Protein AF-A0A8C3H769-F1 (afdb_monomer_lite)

Organism: Chrysemys picta bellii (NCBI:txid8478)

Radius of gyration: 14.97 Å; chains: 1; bounding box: 46×25×32 Å

pLDDT: mean 76.44, std 17.46, range [34.12, 94.94]

Secondary structure (DSSP, 8-state):
------TT-TT----HHHHTTBPTT-SSS-SEEEEEGGGTTEEEEE-TTS------------S--

Foldseek 3Di:
DDQFDALPHPPDCPPNVLNVQADPPPPGDADDWFFDVVRVRRIYHDHPPDDDDDDDDDDPDPDDD

InterPro domains:
  IPR001304 C-type lectin-like [PF00059] (20-58)
  IPR001304 C-type lectin-like [PS50041] (22-57)
  IPR016186 C-type lectin-like/link domain superfamily [G3DSA:3.10.100.10] (8-61)
  IPR016187 C-type lectin fold [SSF56436] (16-58)
  IPR018378 C-type lectin, conserved site [PS00615] (32-56)

Sequence (65 aa):
LSSGIGCGSPLRQITSLICRFWAPNVPNNYDCVHTEPSKRNLWNDNKCTRHFRWICKQAHGPAGL

Structure (mmCIF, N/CA/C/O backbone):
data_AF-A0A8C3H769-F1
#
_entry.id   AF-A0A8C3H769-F1
#
loop_
_atom_site.group_PDB
_atom_site.id
_atom_site.type_symbol
_atom_site.label_atom_id
_atom_site.label_alt_id
_atom_site.label_comp_id
_atom_site.label_asym_id
_atom_site.label_entity_id
_atom_site.label_seq_id
_atom_site.pdbx_PDB_ins_code
_atom_site.Cartn_x
_atom_site.Cartn_y
_atom_site.Cartn_z
_atom_site.occupancy
_atom_site.B_iso_or_equiv
_atom_site.auth_seq_id
_atom_site.auth_comp_id
_atom_site.auth_asym_id
_atom_site.auth_atom_id
_atom_site.pdbx_PDB_model_num
ATOM 1 N N . LEU A 1 1 ? 8.990 5.574 -18.423 1.00 34.38 1 LEU A N 1
ATOM 2 C CA . LEU A 1 1 ? 10.030 4.768 -17.744 1.00 34.38 1 LEU A CA 1
ATOM 3 C C . LEU A 1 1 ? 10.290 5.432 -16.396 1.00 34.38 1 LEU A C 1
ATOM 5 O O . LEU A 1 1 ? 11.120 6.325 -16.314 1.00 34.38 1 LEU A O 1
ATOM 9 N N . SER A 1 2 ? 9.452 5.136 -15.398 1.00 34.12 2 SER A N 1
ATOM 10 C CA . SER A 1 2 ? 9.515 5.800 -14.090 1.00 34.12 2 SER A CA 1
ATOM 11 C C . SER A 1 2 ? 10.590 5.114 -13.254 1.00 34.12 2 SER A C 1
ATOM 13 O O . SER A 1 2 ? 10.388 4.008 -12.763 1.00 34.12 2 SER A O 1
ATOM 15 N N . SER A 1 3 ? 11.769 5.719 -13.177 1.00 39.78 3 SER A N 1
ATOM 16 C CA . SER A 1 3 ? 12.875 5.232 -12.355 1.00 39.78 3 SER A CA 1
ATOM 17 C C . SER A 1 3 ? 12.502 5.394 -10.877 1.00 39.78 3 SER A C 1
ATOM 19 O O . SER A 1 3 ? 12.558 6.500 -10.341 1.00 39.78 3 SER A O 1
ATOM 21 N N . GLY A 1 4 ? 12.064 4.309 -10.233 1.00 49.88 4 GLY A N 1
ATOM 22 C CA . GLY A 1 4 ? 11.694 4.269 -8.816 1.00 49.88 4 GLY A CA 1
ATOM 23 C C . GLY A 1 4 ? 12.906 4.479 -7.910 1.00 49.88 4 GLY A C 1
ATOM 24 O O . GLY A 1 4 ? 13.675 3.560 -7.646 1.00 49.88 4 GLY A O 1
ATOM 25 N N . ILE A 1 5 ? 13.094 5.715 -7.456 1.00 53.56 5 ILE A N 1
ATOM 26 C CA . ILE A 1 5 ? 14.134 6.119 -6.508 1.00 53.56 5 ILE A CA 1
ATOM 27 C C . ILE A 1 5 ? 13.628 5.776 -5.095 1.00 53.56 5 ILE A C 1
ATOM 29 O O . ILE A 1 5 ? 12.823 6.513 -4.528 1.00 53.56 5 ILE A O 1
ATOM 33 N N . GLY A 1 6 ? 14.060 4.639 -4.545 1.00 55.69 6 GLY A N 1
ATOM 34 C CA . GLY A 1 6 ? 13.644 4.166 -3.220 1.00 55.69 6 GLY A CA 1
ATOM 35 C C . GLY A 1 6 ? 14.116 5.052 -2.058 1.00 55.69 6 GLY A C 1
ATOM 36 O O . GLY A 1 6 ? 15.060 5.845 -2.187 1.00 55.69 6 GLY A O 1
ATOM 37 N N . CYS A 1 7 ? 13.471 4.893 -0.898 1.00 59.84 7 CYS A N 1
ATOM 38 C CA . CYS A 1 7 ? 13.850 5.568 0.344 1.00 59.84 7 CYS A CA 1
ATOM 39 C C . CYS A 1 7 ? 15.274 5.159 0.761 1.00 59.84 7 CYS A C 1
ATOM 41 O O . CYS A 1 7 ? 15.531 3.998 1.069 1.00 59.84 7 CYS A O 1
ATOM 43 N N . GLY A 1 8 ? 16.204 6.121 0.725 1.00 54.31 8 GLY A N 1
ATOM 44 C CA . GLY A 1 8 ? 17.651 5.898 0.876 1.00 54.31 8 GLY A CA 1
ATOM 45 C C . GLY A 1 8 ? 18.492 6.511 -0.249 1.00 54.31 8 GLY A C 1
ATOM 46 O O . GLY A 1 8 ? 19.711 6.593 -0.138 1.00 54.31 8 GLY A O 1
ATOM 47 N N . SER A 1 9 ? 17.850 6.991 -1.315 1.00 55.56 9 SER A N 1
ATOM 48 C CA . SER A 1 9 ? 18.542 7.658 -2.415 1.00 55.56 9 SER A CA 1
ATOM 49 C C . SER A 1 9 ? 18.785 9.147 -2.119 1.00 55.56 9 SER A C 1
ATOM 51 O O . SER A 1 9 ? 17.844 9.848 -1.740 1.00 55.56 9 SER A O 1
ATOM 53 N N . PRO A 1 10 ? 19.992 9.687 -2.371 1.00 55.59 10 PRO A N 1
ATOM 54 C CA . PRO A 1 10 ? 20.310 11.098 -2.115 1.00 55.59 10 PRO A CA 1
ATOM 55 C C . PRO A 1 10 ? 19.569 12.093 -3.031 1.00 55.59 10 PRO A C 1
ATOM 57 O O . PRO A 1 10 ? 19.634 13.296 -2.806 1.00 55.59 10 PRO A O 1
ATOM 60 N N . LEU A 1 11 ? 18.860 11.615 -4.063 1.00 50.91 11 LEU A N 1
ATOM 61 C CA . LEU A 1 11 ? 18.341 12.444 -5.158 1.00 50.91 11 LEU A CA 1
ATOM 62 C C . LEU A 1 11 ? 16.913 12.976 -4.975 1.00 50.91 11 LEU A C 1
ATOM 64 O O . LEU A 1 11 ? 16.533 13.902 -5.687 1.00 50.91 11 LEU A O 1
ATOM 68 N N . ARG A 1 12 ? 16.112 12.453 -4.037 1.00 51.06 12 ARG A N 1
ATOM 69 C CA . ARG A 1 12 ? 14.837 13.080 -3.648 1.00 51.06 12 ARG A CA 1
ATOM 70 C C . ARG A 1 12 ? 14.535 12.818 -2.182 1.00 51.06 12 ARG A C 1
ATOM 72 O O . ARG A 1 12 ? 14.160 11.722 -1.783 1.00 51.06 12 ARG A O 1
ATOM 79 N N . GLN A 1 13 ? 14.624 13.888 -1.405 1.00 49.69 13 GLN A N 1
ATOM 80 C CA . GLN A 1 13 ? 14.162 14.007 -0.030 1.00 49.69 13 GLN A CA 1
ATOM 81 C C . GLN A 1 13 ? 12.620 14.020 0.001 1.00 49.69 13 GLN A C 1
ATOM 83 O O . GLN A 1 13 ? 12.018 14.980 0.476 1.00 49.69 13 GLN A O 1
ATOM 88 N N . ILE A 1 14 ? 11.948 12.990 -0.545 1.00 53.16 14 ILE A N 1
ATOM 89 C CA . ILE A 1 14 ? 10.534 12.754 -0.213 1.00 53.16 14 ILE A CA 1
ATOM 90 C C . ILE A 1 14 ? 10.520 12.673 1.310 1.00 53.16 14 ILE A C 1
ATOM 92 O O . ILE A 1 14 ? 11.234 11.854 1.886 1.00 53.16 14 ILE A O 1
ATOM 96 N N . THR A 1 15 ? 9.836 13.632 1.935 1.00 55.03 15 THR A N 1
ATOM 97 C CA . THR A 1 15 ? 9.981 14.022 3.342 1.00 55.03 15 THR A CA 1
ATOM 98 C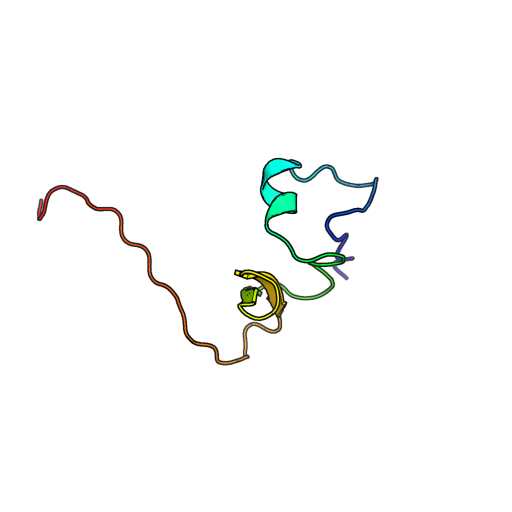 C . THR A 1 15 ? 10.315 12.824 4.227 1.00 55.03 15 THR A C 1
ATOM 100 O O . THR A 1 15 ? 9.500 11.909 4.342 1.00 55.03 15 THR A O 1
ATOM 103 N N . SER A 1 16 ? 11.510 12.831 4.828 1.00 62.91 16 SER A N 1
ATOM 104 C CA . SER A 1 16 ? 12.094 11.763 5.666 1.00 62.91 16 SER A CA 1
ATOM 105 C C . SER A 1 16 ? 11.078 11.023 6.561 1.00 62.91 16 SER A C 1
ATOM 107 O O . SER A 1 16 ? 11.134 9.804 6.726 1.00 62.91 16 SER A O 1
ATOM 109 N N . LEU A 1 17 ? 10.069 11.745 7.061 1.00 65.44 17 LEU A N 1
ATOM 110 C CA . LEU A 1 17 ? 8.976 11.226 7.882 1.00 65.44 17 LEU A CA 1
ATOM 111 C C . LEU A 1 17 ? 8.123 10.129 7.237 1.00 65.44 17 LEU A C 1
ATOM 113 O O . LEU A 1 17 ? 7.617 9.291 7.980 1.00 65.44 17 LEU A O 1
ATOM 117 N N . ILE A 1 18 ? 7.935 10.137 5.916 1.00 76.81 18 ILE A N 1
ATOM 118 C CA . ILE A 1 18 ? 7.192 9.100 5.184 1.00 76.81 18 ILE A CA 1
ATOM 119 C C . ILE A 1 18 ? 8.120 7.919 4.880 1.00 76.81 18 ILE A C 1
ATOM 121 O O . ILE A 1 18 ? 7.706 6.767 4.984 1.00 76.81 18 ILE A O 1
ATOM 125 N N . CYS A 1 19 ? 9.399 8.187 4.592 1.00 76.50 19 CYS A N 1
ATOM 126 C CA . CYS A 1 19 ? 10.379 7.141 4.303 1.00 76.50 19 CYS A CA 1
ATOM 127 C C . CYS A 1 19 ? 10.595 6.155 5.451 1.00 76.50 19 CYS A C 1
ATOM 129 O O . CYS A 1 19 ? 10.844 4.983 5.193 1.00 76.50 19 CYS A O 1
ATOM 131 N N . ARG A 1 20 ? 10.417 6.578 6.708 1.00 81.50 20 ARG A N 1
ATOM 132 C CA . ARG A 1 20 ? 10.528 5.680 7.872 1.00 81.50 20 ARG A CA 1
ATOM 133 C C . ARG A 1 20 ? 9.512 4.529 7.884 1.00 81.50 20 ARG A C 1
ATOM 135 O O . ARG A 1 20 ? 9.687 3.588 8.650 1.00 81.50 20 ARG A O 1
ATOM 142 N N . PHE A 1 21 ? 8.432 4.635 7.106 1.00 87.19 21 PHE A N 1
ATOM 143 C CA . PHE A 1 21 ? 7.410 3.594 7.009 1.00 87.19 21 PHE A CA 1
ATOM 144 C C . PHE A 1 21 ? 7.687 2.595 5.894 1.00 87.19 21 PHE A C 1
ATOM 146 O O . PHE A 1 21 ? 7.118 1.513 5.928 1.00 87.19 21 PHE A O 1
ATOM 153 N N . TRP A 1 22 ? 8.549 2.918 4.931 1.00 86.06 22 TRP A N 1
ATOM 154 C CA . TRP A 1 22 ? 8.918 2.004 3.858 1.00 86.06 22 TRP A CA 1
ATOM 155 C C . TRP A 1 22 ? 9.935 0.974 4.336 1.00 86.06 22 TRP A C 1
ATOM 157 O O . TRP A 1 22 ? 10.800 1.262 5.165 1.00 86.06 22 TRP A O 1
ATOM 167 N N . ALA A 1 23 ? 9.844 -0.243 3.803 1.00 85.50 23 ALA A N 1
ATOM 168 C CA . ALA A 1 23 ? 10.923 -1.201 3.965 1.00 85.50 23 ALA A CA 1
ATOM 169 C C . ALA A 1 23 ? 12.196 -0.684 3.257 1.00 85.50 23 ALA A C 1
ATOM 171 O O . ALA A 1 23 ? 12.115 0.128 2.332 1.00 85.50 23 ALA A O 1
ATOM 172 N N . PRO A 1 24 ? 13.394 -1.133 3.66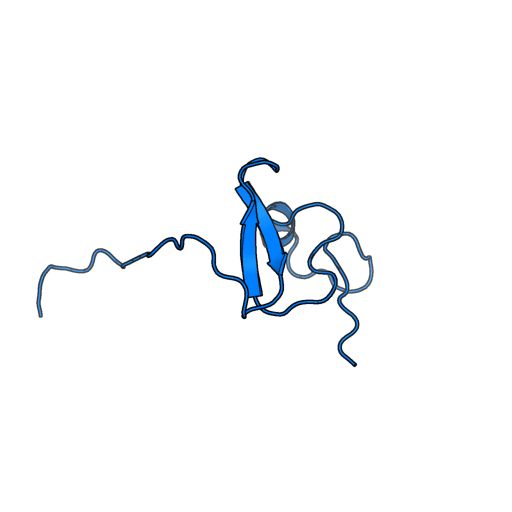7 1.00 80.31 24 PRO A N 1
ATOM 173 C CA . PRO A 1 24 ? 14.620 -0.752 2.977 1.00 80.31 24 PRO A CA 1
ATOM 174 C C . PRO A 1 24 ? 14.551 -1.091 1.481 1.00 80.31 24 PRO A C 1
ATOM 176 O O . PRO A 1 24 ? 14.102 -2.181 1.118 1.00 80.31 24 PRO A O 1
ATOM 179 N N . ASN A 1 25 ? 15.036 -0.180 0.630 1.00 75.06 25 ASN A N 1
ATOM 180 C CA . ASN A 1 25 ? 15.120 -0.340 -0.829 1.00 75.06 25 ASN A CA 1
ATOM 181 C C . ASN A 1 25 ? 13.770 -0.473 -1.564 1.00 75.06 25 ASN A C 1
ATOM 183 O O . ASN A 1 25 ? 13.735 -1.031 -2.660 1.00 75.06 25 ASN A O 1
ATOM 187 N N . VAL A 1 26 ? 12.679 0.033 -0.982 1.00 72.50 26 VAL A N 1
ATOM 188 C CA . VAL A 1 26 ? 11.385 0.262 -1.653 1.00 72.50 26 VAL A CA 1
ATOM 189 C C . VAL A 1 26 ? 10.929 1.718 -1.430 1.00 72.50 26 VAL A C 1
ATOM 191 O O . VAL A 1 26 ? 11.415 2.362 -0.493 1.00 72.50 26 VAL A O 1
ATOM 194 N N . PRO A 1 27 ? 10.053 2.292 -2.276 1.00 73.50 27 PRO A N 1
ATOM 195 C CA . PRO A 1 27 ? 9.472 1.706 -3.488 1.00 73.50 27 PRO A CA 1
ATOM 196 C C . PRO A 1 27 ? 10.530 1.442 -4.568 1.00 73.50 27 PRO A C 1
ATOM 198 O O . PRO A 1 27 ? 11.491 2.206 -4.671 1.00 73.50 27 PRO A O 1
ATOM 201 N N . ASN A 1 28 ? 10.398 0.357 -5.334 1.00 71.88 28 ASN A N 1
ATOM 202 C CA . ASN A 1 28 ? 11.417 -0.039 -6.311 1.00 71.88 28 ASN A CA 1
ATOM 203 C C . ASN A 1 28 ? 10.917 -0.402 -7.712 1.00 71.88 28 ASN A C 1
ATOM 205 O O . ASN A 1 28 ? 11.774 -0.491 -8.593 1.00 71.88 28 ASN A O 1
ATOM 209 N N . ASN A 1 29 ? 9.606 -0.563 -7.963 1.00 78.62 29 ASN A N 1
ATOM 210 C CA . ASN A 1 29 ? 9.080 -0.613 -9.342 1.00 78.62 29 ASN A CA 1
ATOM 211 C C . ASN A 1 29 ? 7.546 -0.644 -9.518 1.00 78.62 29 ASN A C 1
ATOM 213 O O . ASN A 1 29 ? 7.079 -0.919 -10.627 1.00 78.62 29 ASN A O 1
ATOM 217 N N . TYR A 1 30 ? 6.744 -0.463 -8.469 1.00 85.75 30 TYR A N 1
ATOM 218 C CA . TYR A 1 30 ? 5.290 -0.619 -8.561 1.00 85.75 30 TYR A CA 1
ATOM 219 C C . TYR A 1 30 ? 4.521 0.564 -7.966 1.00 85.75 30 TYR A C 1
ATOM 221 O O . TYR A 1 30 ? 5.033 1.309 -7.136 1.00 85.75 30 TYR A O 1
ATOM 229 N N . ASP A 1 31 ? 3.255 0.696 -8.370 1.00 86.00 31 ASP A N 1
ATOM 230 C CA . ASP A 1 31 ? 2.429 1.861 -8.027 1.00 86.00 31 ASP A CA 1
ATOM 231 C C . ASP A 1 31 ? 1.521 1.648 -6.799 1.00 86.00 31 ASP A C 1
ATOM 233 O O . ASP A 1 31 ? 1.042 2.616 -6.211 1.00 86.00 31 ASP A O 1
ATOM 237 N N . CYS A 1 32 ? 1.275 0.397 -6.385 1.00 91.06 32 CYS A N 1
ATOM 238 C CA . CYS A 1 32 ? 0.378 0.080 -5.268 1.00 91.06 32 CYS A CA 1
ATOM 239 C C . CYS A 1 32 ? 1.136 -0.349 -4.013 1.00 91.06 32 CYS A C 1
ATOM 241 O O . CYS A 1 32 ? 2.061 -1.154 -4.080 1.00 91.06 32 CYS A O 1
ATOM 243 N N . VAL A 1 33 ? 0.695 0.147 -2.855 1.00 92.12 33 VAL A N 1
ATOM 244 C CA . VAL A 1 33 ? 1.346 -0.072 -1.556 1.00 92.12 33 VAL A CA 1
ATOM 245 C C . VAL A 1 33 ? 0.569 -1.083 -0.725 1.00 92.12 33 VAL A C 1
ATOM 247 O O . VAL A 1 33 ? -0.658 -1.021 -0.647 1.00 92.12 33 VAL A O 1
ATOM 250 N N . HIS A 1 34 ? 1.282 -1.974 -0.044 1.00 92.75 34 HIS A N 1
ATOM 251 C CA . HIS A 1 34 ? 0.730 -2.789 1.033 1.00 92.75 34 HIS A CA 1
ATOM 252 C C . HIS A 1 34 ? 1.640 -2.754 2.262 1.00 92.75 34 HIS A C 1
ATOM 254 O O . HIS A 1 34 ? 2.824 -2.423 2.173 1.00 92.75 34 HIS A O 1
ATOM 260 N N . THR A 1 35 ? 1.091 -3.113 3.420 1.00 93.81 35 THR A N 1
ATOM 261 C CA . THR A 1 35 ? 1.885 -3.385 4.620 1.00 93.81 35 THR A CA 1
ATOM 262 C C . THR A 1 35 ? 2.378 -4.831 4.592 1.00 93.81 35 THR A C 1
ATOM 264 O O . THR A 1 35 ? 1.681 -5.734 4.124 1.00 93.81 35 THR A O 1
ATOM 267 N N . GLU A 1 36 ? 3.595 -5.061 5.074 1.00 91.94 36 GLU A N 1
ATOM 268 C CA . GLU A 1 36 ? 4.221 -6.383 5.124 1.00 91.94 36 GLU A CA 1
ATOM 269 C C . GLU A 1 36 ? 4.430 -6.794 6.595 1.00 91.94 36 GLU A C 1
ATOM 271 O O . GLU A 1 36 ? 5.378 -6.325 7.238 1.00 91.94 36 GLU A O 1
ATOM 276 N N . PRO A 1 37 ? 3.564 -7.654 7.170 1.00 90.69 37 PRO A N 1
ATOM 277 C CA . PRO A 1 37 ? 3.660 -8.050 8.577 1.00 90.69 37 PRO A CA 1
ATOM 278 C C . PRO A 1 37 ? 5.003 -8.686 8.939 1.00 90.69 37 PRO A C 1
ATOM 280 O O . PRO A 1 37 ? 5.546 -8.421 10.013 1.00 90.69 37 PRO A O 1
ATOM 283 N N . SER A 1 38 ? 5.591 -9.448 8.010 1.00 91.44 38 SER A N 1
ATOM 284 C CA . SER A 1 38 ? 6.912 -10.066 8.184 1.00 91.44 38 SER A CA 1
ATOM 285 C C . SER A 1 38 ? 8.046 -9.040 8.328 1.00 91.44 38 SER A C 1
ATOM 287 O O . SER A 1 38 ? 9.083 -9.335 8.919 1.00 91.44 38 SER A O 1
ATOM 289 N N . LYS A 1 39 ? 7.833 -7.801 7.865 1.00 89.94 39 LYS A N 1
ATOM 290 C CA . LYS A 1 39 ? 8.770 -6.675 7.966 1.00 89.94 39 LYS A CA 1
ATOM 291 C C . LYS A 1 39 ? 8.283 -5.620 8.957 1.00 89.94 39 LYS A C 1
ATOM 293 O O . LYS A 1 39 ? 8.412 -4.428 8.700 1.00 89.94 39 LYS A O 1
ATOM 298 N N . ARG A 1 40 ? 7.710 -6.040 10.092 1.00 92.31 40 ARG A N 1
ATOM 299 C CA . ARG A 1 40 ? 7.205 -5.136 11.148 1.00 92.31 40 ARG A CA 1
ATOM 300 C C . ARG A 1 40 ? 6.151 -4.143 10.632 1.00 92.31 40 ARG A C 1
ATOM 302 O O . ARG A 1 40 ? 6.089 -3.010 11.098 1.00 92.31 40 ARG A O 1
ATOM 309 N N . ASN A 1 41 ? 5.330 -4.575 9.674 1.00 91.31 41 ASN A N 1
ATOM 310 C CA . ASN A 1 41 ? 4.306 -3.764 9.005 1.00 91.31 41 ASN A CA 1
ATOM 311 C C . ASN A 1 41 ? 4.846 -2.564 8.206 1.00 91.31 41 ASN A C 1
ATOM 313 O O . ASN A 1 41 ? 4.085 -1.642 7.907 1.00 91.31 41 ASN A O 1
ATOM 317 N N . LEU A 1 42 ? 6.129 -2.579 7.828 1.00 92.50 42 LEU A N 1
ATOM 318 C CA . LEU A 1 42 ? 6.669 -1.613 6.874 1.00 92.50 42 LEU A CA 1
ATOM 319 C C . LEU A 1 42 ? 5.982 -1.757 5.508 1.00 92.50 42 LEU A C 1
ATOM 321 O O . LEU A 1 42 ? 5.433 -2.807 5.162 1.00 92.50 42 LEU A O 1
ATOM 325 N N . TRP A 1 43 ? 5.995 -0.675 4.745 1.00 92.19 43 TRP A N 1
ATOM 326 C CA . TRP A 1 43 ? 5.359 -0.564 3.445 1.00 92.19 43 TRP A CA 1
ATOM 327 C C . TRP A 1 43 ? 6.232 -1.177 2.363 1.00 92.19 43 TRP A C 1
ATOM 329 O O . TRP A 1 43 ? 7.459 -1.047 2.376 1.00 92.19 43 TRP A O 1
ATOM 339 N N . ASN A 1 44 ? 5.573 -1.825 1.417 1.00 89.94 44 ASN A N 1
ATOM 340 C CA . A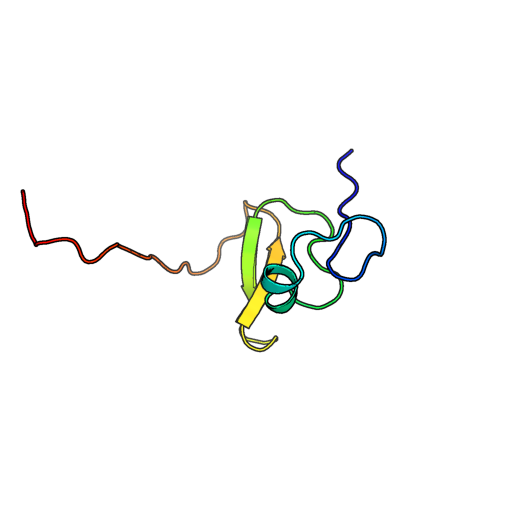SN A 1 44 ? 6.173 -2.400 0.230 1.00 89.94 44 ASN A CA 1
ATOM 341 C C . ASN A 1 44 ? 5.300 -2.066 -0.980 1.00 89.94 44 ASN A C 1
ATOM 343 O O . ASN A 1 44 ? 4.069 -2.107 -0.891 1.00 89.94 44 ASN A O 1
ATOM 347 N N . ASP A 1 45 ? 5.927 -1.739 -2.104 1.00 90.06 45 ASP A N 1
ATOM 348 C CA . ASP A 1 45 ? 5.241 -1.556 -3.374 1.00 90.06 45 ASP A CA 1
ATOM 349 C C . ASP A 1 45 ? 5.110 -2.902 -4.096 1.00 90.06 45 ASP A C 1
ATOM 351 O O . ASP A 1 45 ? 5.992 -3.764 -4.049 1.00 90.06 45 ASP A O 1
ATOM 355 N N . ASN A 1 46 ? 3.966 -3.137 -4.733 1.00 90.69 46 ASN A N 1
ATOM 356 C CA . ASN A 1 46 ? 3.701 -4.379 -5.448 1.00 90.69 46 ASN A CA 1
ATOM 357 C C . ASN A 1 46 ? 2.721 -4.168 -6.607 1.00 90.69 46 ASN A C 1
ATOM 359 O O . ASN A 1 46 ? 2.031 -3.151 -6.690 1.00 90.69 46 ASN A O 1
ATOM 363 N N . LYS A 1 47 ? 2.627 -5.157 -7.504 1.00 92.00 47 LYS A N 1
ATOM 364 C CA . LYS A 1 47 ? 1.659 -5.135 -8.610 1.00 92.00 47 LYS A CA 1
ATOM 365 C C . LYS A 1 47 ? 0.247 -4.939 -8.060 1.00 92.00 47 LYS A C 1
ATOM 367 O O . LYS A 1 47 ? -0.219 -5.758 -7.271 1.00 92.00 47 LYS A O 1
ATOM 372 N N . CYS A 1 48 ? -0.452 -3.923 -8.559 1.00 92.25 48 CYS A N 1
ATOM 373 C CA . CYS A 1 48 ? -1.826 -3.601 -8.164 1.00 92.25 48 CYS A CA 1
ATOM 374 C C . CYS A 1 48 ? -2.826 -4.743 -8.401 1.00 92.25 48 CYS A C 1
ATOM 376 O O . CYS A 1 48 ? -3.869 -4.794 -7.765 1.00 92.25 48 CYS A O 1
ATOM 378 N N . THR A 1 49 ? -2.510 -5.675 -9.304 1.00 94.94 49 THR A N 1
ATOM 379 C CA . THR A 1 49 ? -3.349 -6.839 -9.614 1.00 94.94 49 THR A CA 1
ATOM 380 C C . THR A 1 49 ? -3.187 -7.998 -8.629 1.00 94.94 49 THR A C 1
ATOM 382 O O . THR A 1 49 ? -3.856 -9.020 -8.776 1.00 94.94 49 THR A O 1
ATOM 385 N N . ARG A 1 50 ? -2.282 -7.901 -7.644 1.00 93.56 50 ARG A N 1
ATOM 386 C CA . ARG A 1 50 ? -2.165 -8.925 -6.600 1.00 93.56 50 ARG A CA 1
ATOM 387 C C . ARG A 1 50 ? -3.290 -8.779 -5.585 1.00 93.56 50 ARG A C 1
ATOM 389 O O . ARG A 1 50 ? -3.568 -7.689 -5.098 1.00 93.56 50 ARG A O 1
ATOM 396 N N . HIS A 1 51 ? -3.866 -9.910 -5.200 1.00 94.75 51 HIS A N 1
ATOM 397 C CA . HIS A 1 51 ? -4.890 -9.960 -4.168 1.00 94.75 51 HIS A CA 1
ATOM 398 C C . HIS A 1 51 ? -4.256 -10.111 -2.783 1.00 94.75 51 HIS A C 1
ATOM 400 O O . HIS A 1 51 ? -3.610 -11.117 -2.487 1.00 94.75 51 HIS A O 1
ATOM 406 N N . PHE A 1 52 ? -4.482 -9.117 -1.929 1.00 92.62 52 PHE A N 1
ATOM 407 C CA . PHE A 1 52 ? -4.129 -9.127 -0.512 1.00 92.62 52 PHE A CA 1
ATOM 408 C C . PHE A 1 52 ? -5.367 -8.813 0.331 1.00 92.62 52 PHE A C 1
ATOM 410 O O . PHE A 1 52 ? -6.364 -8.301 -0.177 1.00 92.62 52 PHE A O 1
ATOM 417 N N . ARG A 1 53 ? -5.301 -9.086 1.639 1.00 94.25 53 ARG A N 1
ATOM 418 C CA . ARG A 1 53 ? -6.266 -8.505 2.584 1.00 94.25 53 ARG A CA 1
ATOM 419 C C . ARG A 1 53 ? -6.044 -6.990 2.656 1.00 94.25 53 ARG A C 1
ATOM 421 O O . ARG A 1 53 ? -4.903 -6.542 2.574 1.00 94.25 53 ARG A O 1
ATOM 428 N N . TRP A 1 54 ? -7.115 -6.220 2.832 1.00 92.06 54 TRP A N 1
ATOM 429 C CA . TRP A 1 54 ? -7.066 -4.756 2.880 1.00 92.06 54 TRP A CA 1
ATOM 430 C C . TRP A 1 54 ? -7.504 -4.208 4.238 1.00 92.06 54 TRP A C 1
ATOM 432 O O . TRP A 1 54 ? -8.206 -4.868 5.003 1.00 92.06 54 TRP A O 1
ATOM 442 N N . ILE A 1 55 ? -7.082 -2.976 4.522 1.00 92.75 55 ILE A N 1
ATOM 443 C CA . ILE A 1 55 ? -7.462 -2.227 5.720 1.00 92.75 55 ILE A CA 1
ATOM 444 C C . ILE A 1 55 ? -8.304 -1.036 5.270 1.00 92.75 55 ILE A C 1
ATOM 446 O O . ILE A 1 55 ? -7.849 -0.217 4.474 1.00 92.75 55 ILE A O 1
ATOM 450 N N . CYS A 1 56 ? -9.523 -0.928 5.792 1.00 9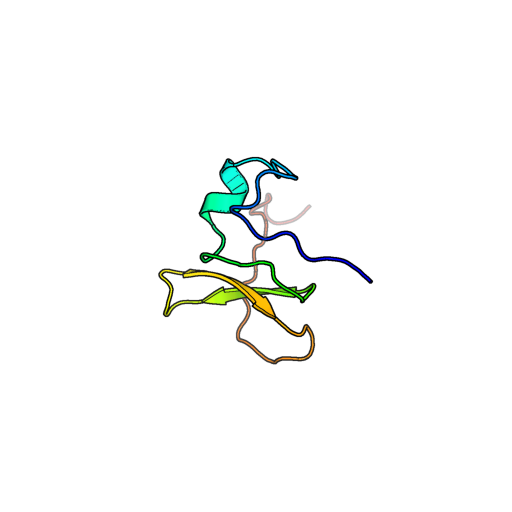3.62 56 CYS A N 1
ATOM 451 C CA . CYS A 1 56 ? -10.373 0.241 5.594 1.00 93.62 56 CYS A CA 1
ATOM 452 C C . CYS A 1 56 ? -10.138 1.249 6.727 1.00 93.62 56 CYS A C 1
ATOM 454 O O . CYS A 1 56 ? -9.986 0.865 7.886 1.00 93.62 56 CYS A O 1
ATOM 456 N N . LYS A 1 57 ? -10.151 2.544 6.407 1.00 90.25 57 LYS A N 1
ATOM 457 C CA . LYS A 1 57 ? -10.171 3.630 7.393 1.00 90.25 57 LYS A CA 1
ATOM 458 C C . LYS A 1 57 ? -11.338 4.549 7.066 1.00 90.25 57 LYS A C 1
ATOM 460 O O . LYS A 1 57 ? -11.410 5.068 5.957 1.00 90.25 57 LYS A O 1
ATOM 465 N N . GLN A 1 58 ? -12.210 4.777 8.038 1.00 90.00 58 GLN A N 1
ATOM 466 C CA . GLN A 1 58 ? -13.294 5.747 7.944 1.00 90.00 58 GLN A CA 1
ATOM 467 C C . GLN A 1 58 ? -13.063 6.843 8.983 1.00 90.00 58 GLN A C 1
ATOM 469 O O . GLN A 1 58 ? -12.602 6.566 10.092 1.00 90.00 58 GLN A O 1
ATOM 474 N N . ALA A 1 59 ? -13.333 8.096 8.619 1.00 85.38 59 ALA A N 1
ATOM 475 C CA . ALA A 1 59 ? -13.360 9.172 9.597 1.00 85.38 59 ALA A CA 1
ATOM 476 C C . ALA A 1 59 ? -14.562 8.963 10.522 1.00 85.38 59 ALA A C 1
ATOM 478 O O . ALA A 1 59 ? -15.675 8.737 10.050 1.00 8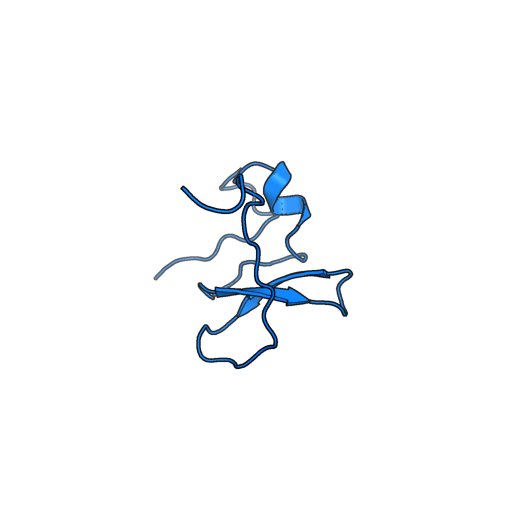5.38 59 ALA A O 1
ATOM 479 N N . HIS A 1 60 ? -14.344 9.063 11.829 1.00 79.56 60 HIS A N 1
ATOM 480 C CA . HIS A 1 60 ? -15.439 9.095 12.785 1.00 79.56 60 HIS A CA 1
ATOM 481 C C . HIS A 1 60 ? -16.044 10.506 12.783 1.00 79.56 60 HIS A C 1
ATOM 483 O O . HIS A 1 60 ? -15.680 11.354 13.597 1.00 79.56 60 HIS A O 1
ATOM 489 N N . GLY A 1 61 ? -16.893 10.788 11.794 1.00 73.56 61 GLY A N 1
ATOM 490 C CA . GLY A 1 61 ? -17.738 11.982 11.793 1.00 73.56 61 GLY A CA 1
ATOM 491 C C . GLY A 1 61 ? -18.885 11.843 12.802 1.00 73.56 61 GLY A C 1
ATOM 492 O O . GLY A 1 61 ? -19.120 10.741 13.304 1.00 73.56 61 GLY A O 1
ATOM 493 N N . PRO A 1 62 ? -19.622 12.927 13.104 1.00 67.56 62 PRO A N 1
ATOM 494 C CA . PRO A 1 62 ? -20.924 12.791 13.745 1.00 67.56 62 PRO A CA 1
ATOM 495 C C . PRO A 1 62 ? -21.762 11.803 12.926 1.00 67.56 62 PRO A C 1
ATOM 497 O O . PRO A 1 62 ? -21.790 11.886 11.697 1.00 67.56 62 PRO A O 1
ATOM 500 N N . ALA A 1 63 ? -22.381 10.830 13.591 1.00 61.66 63 ALA A N 1
ATOM 501 C CA . ALA A 1 63 ? -23.231 9.855 12.927 1.00 61.66 63 ALA A CA 1
ATOM 502 C C . ALA A 1 63 ? -24.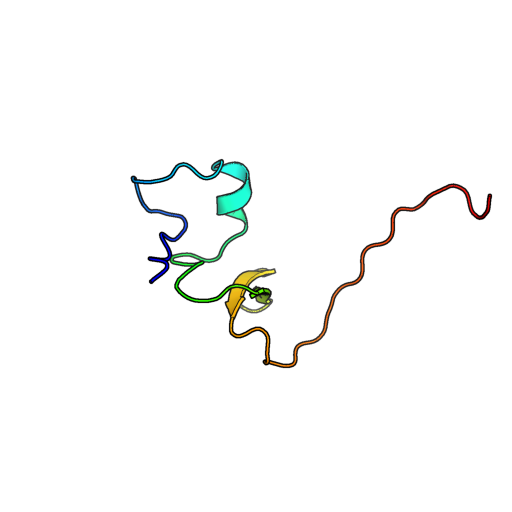415 10.580 12.264 1.00 61.66 63 ALA A C 1
ATOM 504 O O . ALA A 1 63 ? -25.319 11.016 12.964 1.00 61.66 63 ALA A O 1
ATOM 505 N N . GLY A 1 64 ? -24.389 10.702 10.933 1.00 62.97 64 GLY A N 1
ATOM 506 C CA . GLY A 1 64 ? -25.486 11.244 10.129 1.00 62.97 64 GLY A CA 1
ATOM 507 C C . GLY A 1 64 ? -25.654 12.766 10.214 1.00 62.97 64 GLY A C 1
ATOM 508 O O . GLY A 1 64 ? -26.143 13.298 11.206 1.00 62.97 64 GLY A O 1
ATOM 509 N N . LEU A 1 65 ? -25.315 13.452 9.123 1.00 53.94 65 LEU A N 1
ATOM 510 C CA . LEU A 1 65 ? -26.109 14.584 8.644 1.00 53.94 65 LEU A CA 1
ATOM 511 C C . LEU A 1 65 ? -26.883 14.100 7.420 1.00 53.94 65 LEU A C 1
ATOM 513 O O . LEU A 1 65 ? -26.257 13.373 6.612 1.00 53.94 65 LEU A O 1
#